Protein AF-A0A1W0WKD6-F1 (afdb_monomer)

Solvent-accessible surface area (backbone atoms only — not comparable to full-atom values): 4554 Å² total; per-residue (Å²): 141,78,51,90,72,84,56,86,88,64,97,67,90,82,48,72,69,62,44,61,71,42,55,97,54,28,60,77,34,69,55,42,56,50,51,52,52,52,51,50,54,49,63,77,44,39,67,66,55,46,57,58,50,48,54,55,68,69,31,69,84,51,48,53,59,57,51,52,60,60,72,78,108

pLDDT: mean 83.98, std 14.56, range [47.06, 98.25]

Secondary structure (DSSP, 8-state):
---SSS---SSS---HHHHHTTGGGGGGTHHHHHHHHHHHHHHHTHHHHHHHHHHHHH-HHHHHHHHHHHH--

InterPro domains:
  IPR000403 Phosphatidylinositol 3-/4-kinase, catalytic domain [PF00454] (2-65)
  IPR000403 Phosphatidylinositol 3-/4-kinase, catalytic domain [PS50290] (1-73)
  IPR011009 Protein kinase-like domain superfamily [SSF56112] (3-68)
  IPR036940 Phosphatidylinositol 3-/4-kinase, catalytic domain superfamily [G3DSA:1.10.1070.11] (1-73)
  IPR050517 D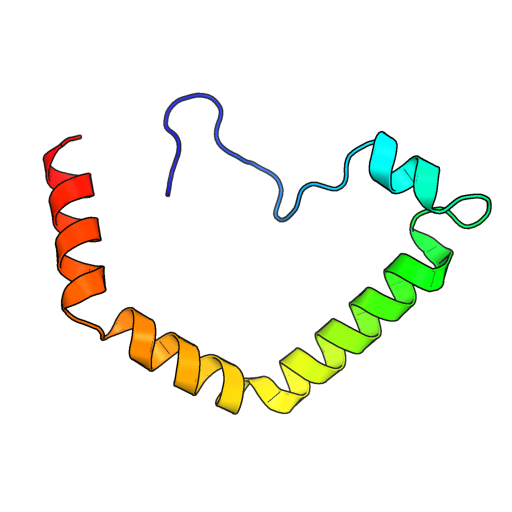NA Damage Response and Repair Kinase [PTHR11139] (1-68)

Structure (mmCIF, N/CA/C/O backbone):
data_AF-A0A1W0WKD6-F1
#
_entry.id   AF-A0A1W0WKD6-F1
#
loop_
_atom_site.group_PDB
_atom_site.id
_atom_site.type_symbol
_atom_site.label_atom_id
_atom_site.label_alt_id
_atom_site.label_comp_id
_atom_site.label_asym_id
_atom_site.label_entity_id
_atom_site.label_seq_id
_atom_site.pdbx_PDB_ins_code
_atom_site.Cartn_x
_atom_site.Cartn_y
_atom_site.Cartn_z
_atom_site.occupancy
_atom_site.B_iso_or_equiv
_atom_site.auth_seq_id
_atom_site.auth_comp_id
_atom_site.auth_asym_id
_atom_site.auth_atom_id
_atom_site.pdbx_PDB_model_num
ATOM 1 N N . MET A 1 1 ? 17.418 5.896 5.279 1.00 56.19 1 MET A N 1
ATOM 2 C CA . MET A 1 1 ? 16.463 6.751 6.015 1.00 56.19 1 MET A CA 1
ATOM 3 C C . MET A 1 1 ? 16.166 6.110 7.369 1.00 56.19 1 MET A C 1
ATOM 5 O O . MET A 1 1 ? 15.093 5.566 7.573 1.00 56.19 1 MET A O 1
ATOM 9 N N . HIS A 1 2 ? 17.138 6.113 8.283 1.00 59.53 2 HIS A N 1
ATOM 10 C CA . HIS A 1 2 ? 16.907 5.717 9.672 1.00 59.53 2 HIS A CA 1
ATOM 11 C C . HIS A 1 2 ? 16.981 6.985 10.503 1.00 59.53 2 HIS A C 1
ATOM 13 O O . HIS A 1 2 ? 18.025 7.619 10.586 1.00 59.53 2 HIS A O 1
ATOM 19 N N . ARG A 1 3 ? 15.838 7.406 11.038 1.00 69.31 3 ARG A N 1
ATOM 20 C CA . ARG A 1 3 ? 15.792 8.536 11.956 1.00 69.31 3 ARG A CA 1
ATOM 21 C C . ARG A 1 3 ? 16.298 8.040 13.310 1.00 69.31 3 ARG A C 1
ATOM 23 O O . ARG A 1 3 ? 15.652 7.185 13.908 1.00 69.31 3 ARG A O 1
ATOM 30 N N . GLU A 1 4 ? 17.438 8.549 13.771 1.00 75.69 4 GLU A N 1
ATOM 31 C CA . GLU A 1 4 ? 18.069 8.092 15.023 1.00 75.69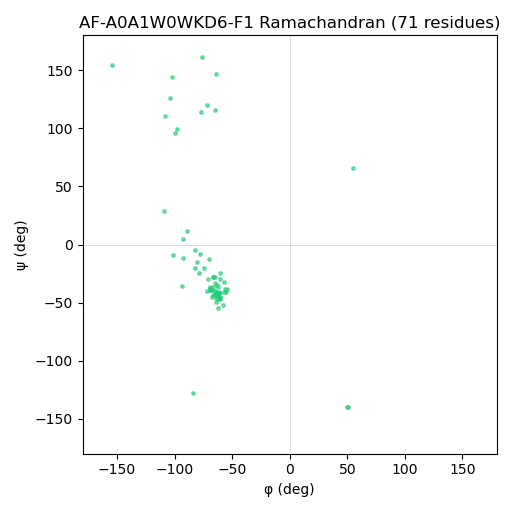 4 GLU A CA 1
ATOM 32 C C . GLU A 1 4 ? 17.187 8.332 16.253 1.00 75.69 4 GLU A C 1
ATOM 34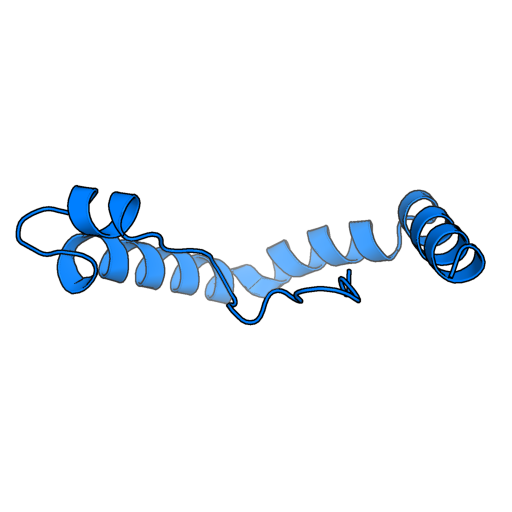 O O . GLU A 1 4 ? 17.108 7.501 17.154 1.00 75.69 4 GLU A O 1
ATOM 39 N N . LYS A 1 5 ? 16.459 9.454 16.271 1.00 81.81 5 LYS A N 1
ATOM 40 C CA . LYS A 1 5 ? 15.470 9.768 17.308 1.00 81.81 5 LYS A CA 1
ATOM 41 C C . LYS A 1 5 ? 14.055 9.555 16.776 1.00 81.81 5 LYS A C 1
ATOM 43 O O . LYS A 1 5 ? 13.675 10.160 15.776 1.00 81.81 5 LYS A O 1
ATOM 48 N N . PHE A 1 6 ? 13.268 8.749 17.490 1.00 84.81 6 PHE A N 1
ATOM 49 C CA . PHE A 1 6 ? 11.885 8.379 17.149 1.00 84.81 6 PHE A CA 1
ATOM 50 C C . PHE A 1 6 ? 11.748 7.769 15.739 1.00 84.81 6 PHE A C 1
ATOM 52 O O . PHE A 1 6 ? 11.125 8.375 14.860 1.00 84.81 6 PHE A O 1
ATOM 59 N N . PRO A 1 7 ? 12.334 6.580 15.501 1.00 88.31 7 PRO A N 1
ATOM 60 C CA . PRO A 1 7 ? 12.239 5.912 14.210 1.00 88.31 7 PRO A CA 1
ATOM 61 C C . PRO A 1 7 ? 10.793 5.530 13.886 1.00 88.31 7 PRO A C 1
ATOM 63 O O . PRO A 1 7 ? 10.006 5.168 14.766 1.00 88.31 7 PRO A O 1
ATOM 66 N N . GLU A 1 8 ? 10.452 5.577 12.601 1.00 89.94 8 GLU A N 1
ATOM 67 C CA . GLU A 1 8 ? 9.164 5.100 12.112 1.00 89.94 8 GLU A CA 1
ATOM 68 C C . GLU A 1 8 ? 9.137 3.569 12.170 1.00 89.94 8 GLU A C 1
ATOM 70 O O . GLU A 1 8 ? 9.985 2.899 11.587 1.00 89.94 8 GLU A O 1
ATOM 75 N N . LYS A 1 9 ? 8.191 3.018 12.938 1.00 87.62 9 LYS A N 1
ATOM 76 C CA . LYS A 1 9 ? 8.045 1.566 13.150 1.00 87.62 9 LYS A CA 1
ATOM 77 C C . LYS A 1 9 ? 6.929 0.943 12.312 1.00 87.62 9 LYS A C 1
ATOM 79 O O . LYS A 1 9 ? 6.776 -0.272 12.312 1.00 87.62 9 LYS A O 1
ATOM 84 N N . ILE A 1 10 ? 6.121 1.774 11.658 1.00 90.38 10 ILE A N 1
ATOM 85 C CA . ILE A 1 10 ? 4.965 1.345 10.872 1.00 90.38 10 ILE A CA 1
ATOM 86 C C . ILE A 1 10 ? 5.307 1.382 9.379 1.00 90.38 10 ILE A C 1
ATOM 88 O O . ILE A 1 10 ? 6.024 2.285 8.952 1.00 90.38 10 ILE A O 1
ATOM 92 N N . PRO A 1 11 ? 4.786 0.443 8.574 1.00 90.00 11 PRO A N 1
ATOM 93 C CA . PRO A 1 11 ? 5.023 0.428 7.131 1.00 90.00 11 PRO A CA 1
ATOM 94 C C . PRO A 1 11 ? 4.297 1.569 6.403 1.00 90.00 11 PRO A C 1
ATOM 96 O O . PRO A 1 11 ? 4.761 2.043 5.373 1.00 90.00 11 PRO A O 1
ATOM 99 N N . PHE A 1 12 ? 3.159 2.014 6.939 1.00 92.81 12 PHE A N 1
ATOM 100 C CA . PHE A 1 12 ? 2.400 3.160 6.450 1.00 92.81 12 PHE A CA 1
ATOM 101 C C . PHE A 1 12 ? 1.570 3.752 7.590 1.00 92.81 12 PHE A C 1
ATOM 103 O O . PHE A 1 12 ? 1.224 3.062 8.553 1.00 92.81 12 PHE A O 1
ATOM 110 N N . ARG A 1 13 ? 1.242 5.042 7.487 1.00 94.12 13 ARG A N 1
ATOM 111 C CA . ARG A 1 13 ? 0.547 5.785 8.540 1.00 94.12 13 ARG A CA 1
ATOM 112 C C . ARG A 1 13 ? -0.945 5.884 8.272 1.00 94.12 13 ARG A C 1
ATOM 114 O O . ARG A 1 13 ? -1.397 6.777 7.563 1.00 94.12 13 ARG A O 1
ATOM 121 N N . LEU A 1 14 ? -1.711 5.020 8.926 1.00 93.94 14 LEU A N 1
ATOM 122 C CA . LEU A 1 14 ? -3.165 5.112 8.953 1.00 93.94 14 LEU A CA 1
ATOM 123 C C . LEU A 1 14 ? -3.617 5.755 10.270 1.00 93.94 14 LEU A C 1
ATOM 125 O O . LEU A 1 14 ? -3.674 5.104 11.312 1.00 93.94 14 LEU A O 1
ATOM 129 N N . THR A 1 15 ? -3.846 7.071 10.250 1.00 95.06 15 THR A N 1
ATOM 130 C CA . THR A 1 15 ? -4.208 7.835 11.456 1.00 95.06 15 THR A CA 1
ATOM 131 C C . THR A 1 15 ? -5.664 7.611 11.849 1.00 95.06 15 THR A C 1
ATOM 133 O O . THR A 1 15 ? -6.497 7.242 11.024 1.00 95.06 15 THR A O 1
ATOM 136 N N . ARG A 1 16 ? -6.004 7.928 13.105 1.00 93.50 16 ARG A N 1
ATOM 137 C CA . ARG A 1 16 ? -7.393 7.883 13.582 1.00 93.50 16 ARG A CA 1
ATOM 138 C C . ARG A 1 16 ? -8.336 8.720 12.711 1.00 93.50 16 ARG A C 1
ATOM 140 O O . ARG A 1 16 ? -9.443 8.279 12.440 1.00 93.50 16 ARG A O 1
ATOM 147 N N . MET A 1 17 ? -7.886 9.885 12.244 1.00 95.12 17 MET A N 1
ATOM 148 C CA . MET A 1 17 ? -8.683 10.758 11.378 1.00 95.12 17 MET A CA 1
ATOM 149 C C . MET A 1 17 ? -9.020 10.085 10.040 1.00 95.12 17 MET A C 1
ATOM 151 O O . MET A 1 17 ? -10.166 10.143 9.610 1.00 95.12 17 MET A O 1
ATOM 155 N N . LEU A 1 18 ? -8.053 9.400 9.419 1.00 92.19 18 LEU A N 1
ATOM 156 C CA . LEU A 1 18 ? -8.280 8.675 8.165 1.00 92.19 18 LEU A CA 1
ATOM 157 C C . LEU A 1 18 ? -9.169 7.443 8.356 1.00 92.19 18 LEU A C 1
ATOM 159 O O . LEU A 1 18 ? -10.026 7.193 7.520 1.00 92.19 18 LEU A O 1
ATOM 163 N N . VAL A 1 19 ? -9.008 6.703 9.457 1.00 92.25 19 VAL A N 1
ATOM 164 C CA . VAL A 1 19 ? -9.886 5.561 9.777 1.00 92.25 19 VAL A CA 1
ATOM 165 C C . VAL A 1 19 ? -11.329 6.020 9.970 1.00 92.25 19 VAL A C 1
ATOM 167 O O . VAL A 1 19 ? -12.245 5.406 9.436 1.00 92.25 19 VAL A O 1
ATOM 170 N N . ASN A 1 20 ? -11.532 7.118 10.701 1.00 91.19 20 ASN A N 1
ATOM 171 C CA . ASN A 1 20 ? -12.867 7.648 10.971 1.00 91.19 20 ASN A CA 1
ATOM 172 C C . ASN A 1 20 ? -13.556 8.178 9.703 1.00 91.19 20 ASN A C 1
ATOM 174 O O . ASN A 1 20 ? -14.778 8.143 9.620 1.00 91.19 20 ASN A O 1
ATOM 178 N N . ALA A 1 21 ? -12.788 8.636 8.710 1.00 91.00 21 ALA A N 1
ATOM 179 C CA . ALA A 1 21 ? -13.320 9.082 7.423 1.00 91.00 21 ALA A CA 1
ATOM 180 C C . ALA A 1 21 ? -13.868 7.935 6.550 1.00 91.00 21 ALA A C 1
ATOM 182 O O . ALA A 1 21 ? -14.543 8.201 5.565 1.00 91.00 21 ALA A O 1
ATOM 183 N N . MET A 1 22 ? -13.594 6.669 6.892 1.00 91.00 22 MET A N 1
ATOM 184 C CA . MET A 1 22 ? -14.098 5.491 6.165 1.00 91.00 22 MET A CA 1
ATOM 185 C C . MET A 1 22 ? -15.460 4.992 6.691 1.00 91.00 22 MET A C 1
ATOM 187 O O . MET A 1 22 ? -15.908 3.901 6.334 1.00 91.00 22 MET A O 1
ATOM 191 N N . GLU A 1 23 ? -16.106 5.805 7.533 1.00 81.19 23 GLU A N 1
ATOM 192 C CA . GL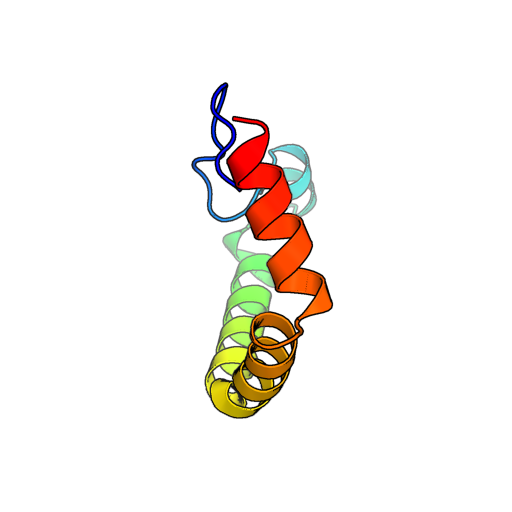U A 1 23 ? -17.489 5.670 8.000 1.00 81.19 23 GLU A CA 1
ATOM 193 C C . GLU A 1 23 ? -17.840 4.266 8.534 1.00 81.19 23 GLU A C 1
ATOM 195 O O . GLU A 1 23 ? -17.063 3.646 9.261 1.00 81.19 23 GLU A O 1
ATOM 200 N N . VAL A 1 24 ? -19.043 3.776 8.218 1.00 83.56 24 VAL A N 1
ATOM 201 C CA . VAL A 1 24 ? -19.680 2.594 8.817 1.00 83.56 24 VAL A CA 1
ATOM 202 C C . VAL A 1 24 ? -18.903 1.294 8.624 1.00 83.56 24 VAL A C 1
ATOM 204 O O . VAL A 1 24 ? -18.975 0.414 9.478 1.00 83.56 24 VAL A O 1
ATOM 207 N N . THR A 1 25 ? -18.139 1.163 7.539 1.00 85.88 25 THR A N 1
ATOM 208 C CA . THR A 1 25 ? -17.334 -0.040 7.274 1.00 85.88 25 THR A CA 1
ATOM 209 C C . THR A 1 25 ? -15.904 0.063 7.801 1.00 85.88 25 THR A C 1
ATOM 211 O O . THR A 1 25 ? -15.179 -0.935 7.812 1.00 85.88 25 THR A O 1
ATOM 214 N N . GLY A 1 26 ? -15.469 1.259 8.212 1.00 89.50 26 GLY A N 1
ATOM 215 C CA . GLY A 1 26 ? -14.086 1.524 8.589 1.00 89.50 26 GLY A CA 1
ATOM 216 C C . GLY A 1 26 ? -13.093 1.042 7.523 1.00 89.50 26 GLY A C 1
ATOM 217 O O . GLY A 1 26 ? -13.336 1.141 6.320 1.00 89.50 26 GLY A O 1
ATOM 218 N N . ILE A 1 27 ? -11.977 0.466 7.972 1.00 92.69 27 ILE A N 1
ATOM 219 C CA . ILE A 1 27 ? -10.907 -0.025 7.087 1.00 92.69 27 ILE A CA 1
ATOM 220 C C . ILE A 1 27 ? -11.257 -1.325 6.355 1.00 92.69 27 ILE A C 1
ATOM 222 O O . ILE A 1 27 ? -10.633 -1.633 5.345 1.00 92.69 27 ILE A O 1
ATOM 226 N N . GLU A 1 28 ? -12.236 -2.082 6.855 1.00 92.62 28 GLU A N 1
ATOM 227 C CA . GLU A 1 28 ? -12.590 -3.413 6.348 1.00 92.62 28 GLU A CA 1
ATOM 228 C C . GLU A 1 28 ? -13.462 -3.357 5.087 1.00 92.62 28 GLU A C 1
ATOM 230 O O . GLU A 1 28 ? -13.601 -4.358 4.393 1.00 92.62 28 GLU A O 1
ATOM 235 N N . GLY A 1 29 ? -14.038 -2.193 4.777 1.00 89.44 29 GLY A N 1
ATOM 236 C CA . GLY A 1 29 ? -14.845 -1.990 3.576 1.00 89.44 29 GLY A CA 1
ATOM 237 C C . GLY A 1 29 ? -14.008 -1.675 2.338 1.00 89.44 29 GLY A C 1
ATOM 238 O O . GLY A 1 29 ? -13.049 -2.365 1.986 1.00 89.44 29 GLY A O 1
ATOM 239 N N . ASN A 1 30 ? -14.367 -0.578 1.670 1.00 90.81 30 ASN A N 1
ATOM 240 C CA . ASN A 1 30 ? -13.760 -0.183 0.397 1.00 90.81 30 ASN A CA 1
ATOM 241 C C . ASN A 1 30 ? -12.241 -0.007 0.479 1.00 90.81 30 ASN A C 1
ATOM 243 O O . ASN A 1 30 ? -11.550 -0.289 -0.498 1.00 90.81 30 ASN A O 1
ATOM 247 N N . PHE A 1 31 ? -11.710 0.428 1.626 1.00 93.50 31 PHE A N 1
ATOM 248 C CA . PHE A 1 31 ? -10.273 0.613 1.800 1.00 93.50 31 PHE A CA 1
ATOM 249 C C . PHE A 1 31 ? -9.504 -0.703 1.641 1.00 93.50 31 PHE A C 1
ATOM 251 O O . PHE A 1 31 ? -8.638 -0.785 0.770 1.00 93.50 31 PHE A O 1
ATOM 258 N N . ARG A 1 32 ? -9.855 -1.751 2.402 1.00 95.06 32 ARG A N 1
ATOM 259 C CA . ARG A 1 32 ? -9.211 -3.069 2.291 1.00 95.06 32 ARG A CA 1
ATOM 260 C C . ARG A 1 32 ? -9.322 -3.635 0.880 1.00 95.06 32 ARG A C 1
ATOM 262 O O . ARG A 1 32 ? -8.296 -3.975 0.298 1.00 95.06 32 ARG A O 1
ATOM 269 N N . SER A 1 33 ? -10.531 -3.678 0.318 1.00 95.69 33 SER A N 1
ATOM 270 C CA . SER A 1 33 ? -10.752 -4.248 -1.020 1.00 95.69 33 SER A CA 1
ATOM 271 C C . SER A 1 33 ? -9.955 -3.502 -2.098 1.00 95.69 33 SER A C 1
ATOM 273 O O . SER A 1 33 ? -9.304 -4.118 -2.943 1.00 95.69 33 SER A O 1
ATOM 275 N N . THR A 1 34 ? -9.911 -2.168 -2.026 1.00 96.12 34 THR A N 1
ATOM 276 C CA . THR A 1 34 ? -9.101 -1.359 -2.947 1.00 96.12 34 THR A CA 1
ATOM 277 C C . THR A 1 34 ? -7.613 -1.657 -2.780 1.00 96.12 34 THR A C 1
ATOM 279 O O . THR A 1 34 ? -6.922 -1.872 -3.774 1.00 96.12 34 THR A O 1
ATOM 282 N N . CYS A 1 35 ? -7.103 -1.717 -1.547 1.00 96.44 35 CYS A N 1
ATOM 283 C CA . CYS A 1 35 ? -5.700 -2.035 -1.288 1.00 96.44 35 CYS A CA 1
ATOM 284 C C . CYS A 1 35 ? -5.311 -3.431 -1.793 1.00 96.44 35 CYS A C 1
ATOM 286 O O . CYS A 1 35 ? -4.238 -3.588 -2.373 1.00 96.44 35 CYS A O 1
ATOM 288 N N . GLU A 1 36 ? -6.167 -4.436 -1.612 1.00 97.69 36 GLU A N 1
ATOM 289 C CA . GLU A 1 36 ? -5.939 -5.801 -2.100 1.00 97.69 36 GLU A CA 1
ATOM 290 C C . GLU A 1 36 ? -5.897 -5.855 -3.631 1.00 97.69 36 GLU A C 1
ATOM 292 O O . GLU A 1 36 ? -4.980 -6.451 -4.207 1.00 97.69 36 GLU A O 1
ATOM 297 N N . ASN A 1 37 ? -6.823 -5.162 -4.298 1.00 98.12 37 ASN A N 1
ATOM 298 C CA . ASN A 1 37 ? -6.845 -5.053 -5.755 1.00 98.12 37 ASN A CA 1
ATOM 299 C C . ASN A 1 37 ? -5.590 -4.351 -6.286 1.00 98.12 37 ASN A C 1
ATOM 301 O O . ASN A 1 37 ? -4.927 -4.858 -7.191 1.00 98.12 37 ASN A O 1
ATOM 305 N N . VAL A 1 38 ? -5.208 -3.222 -5.682 1.00 97.81 38 VAL A N 1
ATOM 306 C CA . VAL A 1 38 ? -3.988 -2.488 -6.045 1.00 97.81 38 VAL A CA 1
ATOM 307 C C . VAL A 1 38 ? -2.750 -3.363 -5.848 1.00 97.81 38 VAL A C 1
ATOM 309 O O . VAL A 1 38 ? -1.922 -3.462 -6.750 1.00 97.81 38 VAL A O 1
ATOM 312 N N . MET A 1 39 ? -2.632 -4.056 -4.712 1.00 97.75 39 MET A N 1
ATOM 313 C CA . MET A 1 39 ? -1.504 -4.956 -4.456 1.00 97.75 39 MET A CA 1
ATOM 314 C C . MET A 1 39 ? -1.452 -6.124 -5.438 1.00 97.75 39 MET A C 1
ATOM 316 O O . MET A 1 39 ? -0.361 -6.537 -5.827 1.00 97.75 39 MET A O 1
ATOM 320 N N . THR A 1 40 ? -2.605 -6.638 -5.862 1.00 98.25 40 THR A N 1
ATOM 321 C CA . THR A 1 40 ? -2.687 -7.684 -6.887 1.00 98.25 40 THR A CA 1
ATOM 322 C C . THR A 1 40 ? -2.157 -7.172 -8.223 1.00 98.25 40 THR A C 1
ATOM 324 O O . THR A 1 40 ? -1.271 -7.794 -8.805 1.00 98.25 40 THR A O 1
ATOM 327 N N . VAL A 1 41 ? -2.608 -5.998 -8.675 1.00 98.12 41 VAL A N 1
ATOM 328 C CA . VAL A 1 41 ? -2.128 -5.379 -9.922 1.00 98.12 41 VAL A CA 1
ATOM 329 C C . VAL A 1 41 ? -0.624 -5.103 -9.862 1.00 98.12 41 VAL A C 1
ATOM 331 O O . VAL A 1 41 ? 0.094 -5.447 -10.800 1.00 98.12 41 VAL A O 1
ATOM 334 N N . LEU A 1 42 ? -0.125 -4.542 -8.757 1.00 97.44 42 LEU A N 1
ATOM 335 C CA . LEU A 1 42 ? 1.303 -4.258 -8.583 1.00 97.44 42 LEU A CA 1
ATOM 336 C C . LEU A 1 42 ? 2.155 -5.530 -8.603 1.00 97.44 42 LEU A C 1
ATOM 338 O O . LEU A 1 42 ? 3.214 -5.545 -9.223 1.00 97.44 42 LEU A O 1
ATOM 342 N N . ARG A 1 43 ? 1.701 -6.607 -7.951 1.00 97.00 43 ARG A N 1
ATOM 343 C CA . ARG A 1 43 ? 2.420 -7.890 -7.941 1.00 97.00 43 ARG A CA 1
ATOM 344 C C . ARG A 1 43 ? 2.406 -8.570 -9.307 1.00 97.00 43 ARG A C 1
ATOM 346 O O . ARG A 1 43 ? 3.430 -9.116 -9.701 1.00 97.00 43 ARG A O 1
ATOM 353 N N . ASN A 1 44 ? 1.292 -8.493 -10.033 1.00 98.06 44 ASN A N 1
ATOM 354 C CA . ASN A 1 44 ? 1.180 -9.050 -11.382 1.00 98.06 44 ASN A CA 1
ATOM 355 C C . ASN A 1 44 ? 2.072 -8.316 -12.394 1.00 98.06 44 ASN A C 1
ATOM 357 O O . ASN A 1 44 ? 2.525 -8.923 -13.354 1.00 98.06 44 ASN A O 1
ATOM 361 N N . ASN A 1 45 ? 2.354 -7.030 -12.163 1.00 96.88 45 ASN A N 1
ATOM 362 C CA . ASN A 1 45 ? 3.208 -6.197 -13.018 1.00 96.88 45 ASN A CA 1
ATOM 363 C C . ASN A 1 45 ? 4.555 -5.862 -12.350 1.00 96.88 45 ASN A C 1
ATOM 365 O O . ASN A 1 45 ? 5.141 -4.807 -12.603 1.00 96.88 45 ASN A O 1
ATOM 369 N N . LYS A 1 46 ? 5.040 -6.743 -11.464 1.00 96.12 46 LYS A N 1
ATOM 370 C CA . LYS A 1 46 ? 6.233 -6.506 -10.639 1.00 96.12 46 LYS A CA 1
ATOM 371 C C . LYS A 1 46 ? 7.465 -6.156 -11.474 1.00 96.12 46 LYS A C 1
ATOM 373 O O . LYS A 1 46 ? 8.205 -5.261 -11.081 1.00 96.12 46 LYS A O 1
ATOM 378 N N . ASP A 1 47 ? 7.671 -6.825 -12.603 1.00 95.81 47 ASP A N 1
ATOM 379 C CA . ASP A 1 47 ? 8.874 -6.645 -13.423 1.00 95.81 47 ASP A CA 1
ATOM 380 C C . ASP A 1 47 ? 8.951 -5.234 -14.015 1.00 95.81 47 ASP A C 1
ATOM 382 O O . ASP A 1 47 ? 10.002 -4.602 -13.976 1.00 95.81 47 ASP A O 1
ATOM 386 N N . SER A 1 48 ? 7.821 -4.683 -14.469 1.00 95.44 48 SER A N 1
ATOM 387 C CA . SER A 1 48 ? 7.755 -3.301 -14.958 1.00 95.44 48 SER A CA 1
ATOM 388 C C . SER A 1 48 ? 8.040 -2.287 -13.850 1.00 95.44 48 SER A C 1
ATOM 390 O O . SER A 1 48 ? 8.745 -1.306 -14.075 1.00 95.44 48 SER A O 1
ATOM 392 N N . VAL A 1 49 ? 7.519 -2.526 -12.641 1.00 93.50 49 VAL A N 1
ATOM 393 C CA . VAL A 1 49 ? 7.777 -1.661 -11.479 1.00 93.50 49 VAL A CA 1
ATOM 394 C C . VAL A 1 49 ? 9.248 -1.739 -11.061 1.00 93.50 49 VAL A C 1
AT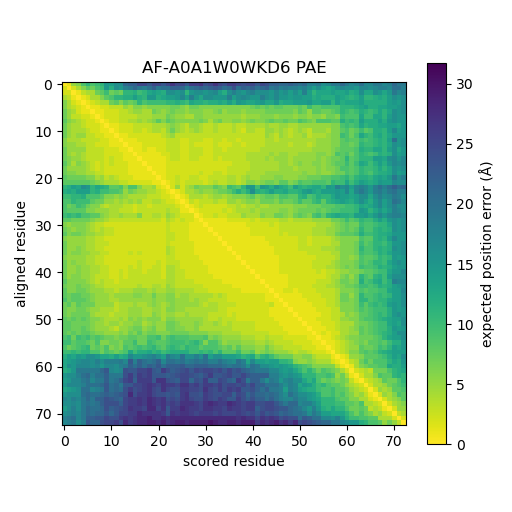OM 396 O O . VAL A 1 49 ? 9.863 -0.708 -10.795 1.00 93.50 49 VAL A O 1
ATOM 399 N N . LEU A 1 50 ? 9.829 -2.942 -11.032 1.00 93.88 50 LEU A N 1
ATOM 400 C CA . LEU A 1 50 ? 11.239 -3.138 -10.701 1.00 93.88 50 LEU A CA 1
ATOM 401 C C . LEU A 1 50 ? 12.167 -2.502 -11.730 1.00 93.88 50 LEU A C 1
ATOM 403 O O . LEU A 1 50 ? 13.093 -1.821 -11.315 1.00 93.88 50 LEU A O 1
ATOM 407 N N . ALA A 1 51 ? 11.890 -2.625 -13.028 1.00 93.31 51 ALA A N 1
ATOM 408 C CA . ALA A 1 51 ? 12.715 -2.011 -14.070 1.00 93.31 51 ALA A CA 1
ATOM 409 C C . ALA A 1 51 ? 12.842 -0.486 -13.890 1.00 93.31 51 ALA A C 1
ATOM 411 O O . ALA A 1 51 ? 13.924 0.085 -14.032 1.00 93.31 51 ALA A O 1
ATOM 412 N N . VAL A 1 52 ? 11.744 0.180 -13.516 1.00 90.50 52 VAL A N 1
ATOM 413 C CA . VAL A 1 52 ? 11.755 1.616 -13.205 1.00 90.50 52 VAL A CA 1
ATOM 414 C C . VAL A 1 52 ? 12.558 1.896 -11.930 1.00 90.50 52 VAL A C 1
ATOM 416 O O . VAL A 1 52 ? 13.369 2.819 -11.908 1.00 90.50 52 VAL A O 1
ATOM 419 N N . LEU A 1 53 ? 12.365 1.109 -10.867 1.00 89.56 53 LEU A N 1
ATOM 420 C CA . LEU A 1 53 ? 13.077 1.289 -9.594 1.00 89.56 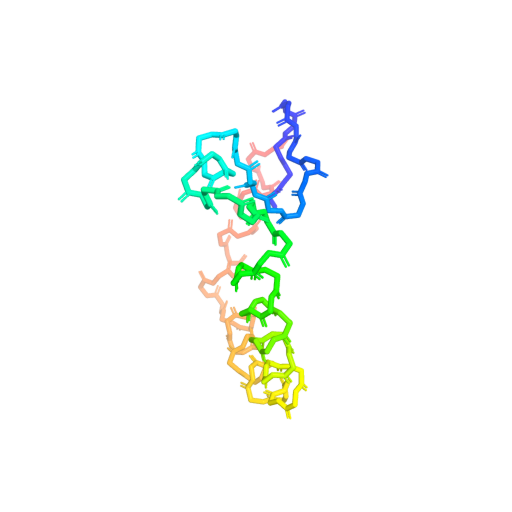53 LEU A CA 1
ATOM 421 C C . LEU A 1 53 ? 14.582 1.009 -9.702 1.00 89.56 53 LEU A C 1
ATOM 423 O O . LEU A 1 53 ? 15.372 1.705 -9.070 1.00 89.56 53 LEU A O 1
ATOM 427 N N . GLU A 1 54 ? 14.986 0.030 -10.507 1.00 88.19 54 GLU A N 1
ATOM 428 C CA . GLU A 1 54 ? 16.388 -0.284 -10.782 1.00 88.19 54 GLU A CA 1
ATOM 429 C C . GLU A 1 54 ? 17.088 0.917 -11.415 1.00 88.19 54 GLU A C 1
ATOM 431 O O . GLU A 1 54 ? 18.141 1.328 -10.930 1.00 88.19 54 GLU A O 1
ATOM 436 N N . ALA A 1 55 ? 16.468 1.557 -12.410 1.00 85.88 55 ALA A N 1
ATOM 437 C CA . ALA A 1 55 ? 17.014 2.769 -13.017 1.00 85.88 55 ALA A CA 1
ATOM 438 C C . ALA A 1 55 ? 17.270 3.883 -11.982 1.00 85.88 55 ALA A C 1
ATOM 440 O O . ALA A 1 55 ? 18.303 4.545 -12.046 1.00 85.88 55 ALA A O 1
ATOM 441 N N . PHE A 1 56 ? 16.389 4.050 -10.987 1.00 81.44 56 PHE A N 1
ATOM 442 C CA . PHE A 1 56 ? 16.590 5.018 -9.900 1.00 81.44 56 PHE A CA 1
ATOM 443 C C . PHE A 1 56 ? 17.723 4.636 -8.939 1.00 81.44 56 PHE A C 1
ATOM 445 O O . PHE A 1 56 ? 18.436 5.513 -8.456 1.00 81.44 56 PHE A O 1
ATOM 452 N N . VAL A 1 57 ? 17.896 3.347 -8.635 1.00 81.75 57 VAL A N 1
ATOM 453 C CA . VAL A 1 57 ? 18.980 2.872 -7.755 1.00 81.75 57 VAL A CA 1
ATOM 454 C C . VAL A 1 57 ? 20.342 3.028 -8.427 1.00 81.75 57 VAL A C 1
ATOM 456 O O . VAL A 1 57 ? 21.315 3.389 -7.763 1.00 81.75 57 VAL A O 1
ATOM 459 N N . TYR A 1 58 ? 20.412 2.774 -9.734 1.00 81.19 58 TYR A N 1
ATOM 460 C CA . TYR A 1 58 ? 21.642 2.901 -10.512 1.00 81.19 58 TYR A CA 1
ATOM 461 C C . TYR A 1 58 ? 21.936 4.336 -10.966 1.00 81.19 58 TYR A C 1
ATOM 463 O O . TYR A 1 58 ? 23.013 4.574 -11.515 1.00 81.19 58 TYR A O 1
ATOM 471 N N . ASP A 1 59 ? 21.042 5.298 -10.709 1.00 82.31 59 ASP A N 1
ATOM 472 C CA . ASP A 1 59 ? 21.297 6.705 -11.005 1.00 82.31 59 ASP A CA 1
ATOM 473 C C . ASP A 1 59 ? 22.458 7.234 -10.127 1.00 82.31 59 ASP A C 1
ATOM 475 O O . ASP A 1 59 ? 22.340 7.313 -8.892 1.00 82.31 59 ASP A O 1
ATOM 479 N N . PRO A 1 60 ? 23.597 7.635 -10.727 1.00 68.56 60 PRO A N 1
ATOM 480 C CA . PRO A 1 60 ? 24.742 8.152 -9.985 1.00 68.56 60 PRO A CA 1
ATOM 481 C C . PRO A 1 60 ? 24.403 9.421 -9.189 1.00 68.56 60 PRO A C 1
ATOM 483 O O . PRO A 1 60 ? 25.031 9.667 -8.156 1.00 68.56 60 PRO A O 1
ATOM 486 N N . LEU A 1 61 ? 23.378 10.183 -9.604 1.00 67.50 61 LEU A N 1
ATOM 487 C CA . LEU A 1 61 ? 22.866 11.359 -8.902 1.00 67.50 61 LEU A CA 1
ATOM 488 C C . LEU A 1 61 ? 21.976 11.023 -7.685 1.00 67.50 61 LEU A C 1
ATOM 490 O O . LEU A 1 61 ? 21.628 11.909 -6.901 1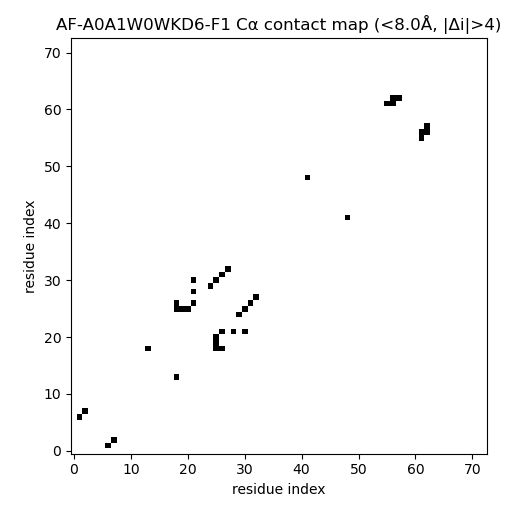.00 67.50 61 LEU A O 1
ATOM 494 N N . PHE A 1 62 ? 21.615 9.766 -7.469 1.00 64.31 62 PHE A N 1
ATOM 495 C CA . PHE A 1 62 ? 20.994 9.335 -6.218 1.00 64.31 62 PHE A CA 1
ATOM 496 C C . PHE A 1 62 ? 22.053 8.818 -5.233 1.00 64.31 62 PHE A C 1
ATOM 498 O O . PHE A 1 62 ? 21.998 9.092 -4.030 1.00 64.31 62 PHE A O 1
ATOM 505 N N . ASN A 1 63 ? 23.081 8.149 -5.761 1.00 60.25 63 ASN A N 1
ATOM 506 C CA . ASN A 1 63 ? 24.126 7.509 -4.969 1.00 60.25 63 ASN A CA 1
ATOM 507 C C . ASN A 1 63 ? 25.030 8.520 -4.225 1.00 60.25 63 ASN A C 1
ATOM 509 O O . ASN A 1 63 ? 25.341 8.311 -3.054 1.00 60.25 63 ASN A O 1
ATOM 513 N N . TRP A 1 64 ? 25.393 9.660 -4.835 1.00 58.75 64 TRP A N 1
ATOM 514 C CA . TRP A 1 64 ? 26.192 10.701 -4.149 1.00 58.75 64 TRP A CA 1
ATOM 515 C C . TRP A 1 64 ? 25.482 11.302 -2.927 1.00 58.75 64 TRP A C 1
ATOM 517 O O . TRP A 1 64 ? 26.096 11.414 -1.871 1.00 58.75 64 TRP A O 1
ATOM 527 N N . ARG A 1 65 ? 24.169 11.576 -2.998 1.00 60.12 65 ARG A N 1
ATOM 528 C CA . ARG A 1 65 ? 23.408 12.113 -1.851 1.00 60.12 65 ARG A CA 1
ATOM 529 C C . ARG A 1 65 ? 23.322 11.128 -0.685 1.00 60.12 65 ARG A C 1
ATOM 531 O O . ARG A 1 65 ? 23.306 11.542 0.472 1.00 60.12 65 ARG A O 1
ATOM 538 N N . LEU A 1 66 ? 23.271 9.826 -0.974 1.00 60.47 66 LEU A N 1
ATOM 539 C CA . LEU A 1 66 ? 23.323 8.771 0.043 1.00 60.47 66 LEU A CA 1
ATOM 540 C C . LEU A 1 66 ? 24.703 8.677 0.708 1.00 60.47 66 LEU A C 1
ATOM 542 O O . LEU A 1 66 ? 24.782 8.421 1.910 1.00 60.47 66 LEU A O 1
ATOM 546 N N . LEU A 1 67 ? 25.777 8.885 -0.055 1.00 59.41 67 LEU A N 1
ATOM 547 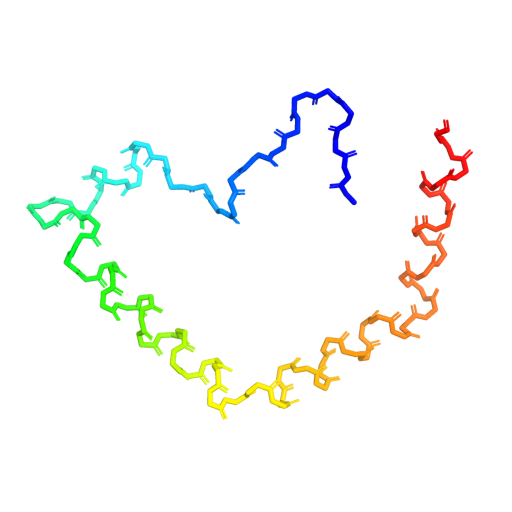C CA . LEU A 1 67 ? 27.151 8.893 0.453 1.00 59.41 67 LEU A CA 1
ATOM 548 C C . LEU A 1 67 ? 27.449 10.150 1.285 1.00 59.41 67 LEU A C 1
ATOM 550 O O . LEU A 1 67 ? 28.065 10.039 2.344 1.00 59.41 67 LEU A O 1
ATOM 554 N N . ASP A 1 68 ? 26.955 11.315 0.868 1.00 59.28 68 ASP A N 1
ATOM 555 C CA . ASP A 1 68 ? 27.110 12.571 1.609 1.00 59.28 68 ASP A CA 1
ATOM 556 C C . ASP A 1 68 ? 26.317 12.552 2.925 1.00 59.28 68 ASP A C 1
ATOM 558 O O . ASP A 1 68 ? 26.830 12.956 3.968 1.00 59.28 68 ASP A O 1
ATOM 562 N N . ALA A 1 69 ? 25.109 11.974 2.921 1.00 59.06 69 ALA A N 1
ATOM 563 C CA . ALA A 1 69 ? 24.322 11.764 4.137 1.00 59.06 69 ALA A CA 1
ATOM 564 C C . ALA A 1 69 ? 24.972 10.777 5.128 1.00 59.06 69 ALA A C 1
ATOM 566 O O . ALA A 1 69 ? 24.744 10.891 6.328 1.00 59.06 69 ALA A O 1
ATOM 567 N N . LYS A 1 70 ? 25.782 9.820 4.649 1.00 54.47 70 LYS A N 1
ATOM 568 C CA . LYS A 1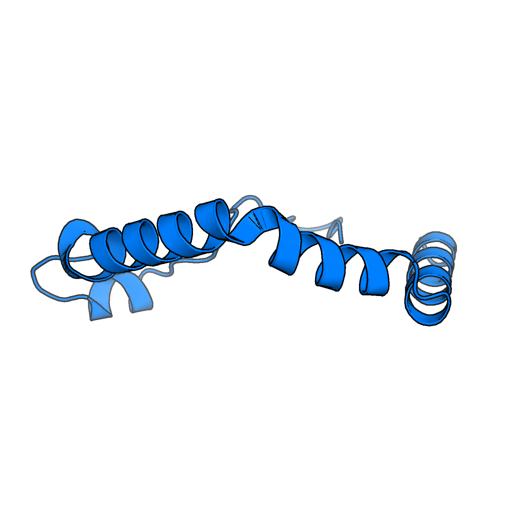 70 ? 26.569 8.911 5.504 1.00 54.47 70 LYS A CA 1
ATOM 569 C C . LYS A 1 70 ? 27.846 9.545 6.062 1.00 54.47 70 LYS A C 1
ATOM 571 O O . LYS A 1 70 ? 28.332 9.066 7.074 1.00 54.47 70 LYS A O 1
ATOM 576 N N . LYS A 1 71 ? 28.403 10.574 5.411 1.00 52.06 71 LYS A N 1
ATOM 577 C CA . LYS A 1 71 ? 29.599 11.300 5.884 1.00 52.06 71 LYS A CA 1
ATOM 578 C C . LYS A 1 71 ? 29.292 12.371 6.934 1.00 52.06 71 LYS A C 1
ATOM 580 O O . LYS A 1 71 ? 30.204 12.805 7.626 1.00 52.06 71 LYS A O 1
ATOM 585 N N . ALA A 1 72 ? 28.042 12.828 7.009 1.00 54.94 72 ALA A N 1
ATOM 586 C CA . ALA A 1 72 ? 27.589 13.856 7.949 1.00 54.94 72 ALA A CA 1
ATOM 587 C C . ALA A 1 72 ? 27.026 13.291 9.276 1.00 54.94 72 ALA A C 1
ATOM 589 O O . ALA A 1 72 ? 26.523 14.060 10.095 1.00 54.94 72 ALA A O 1
ATOM 590 N N . SER A 1 73 ? 27.096 11.968 9.462 1.00 47.06 73 SER A N 1
ATOM 591 C CA . SER A 1 73 ? 26.786 11.214 10.686 1.00 47.06 73 SER A CA 1
ATOM 592 C C . SER A 1 73 ? 28.071 10.642 11.267 1.00 47.06 73 SER A C 1
ATOM 594 O O . SER A 1 73 ? 28.055 10.393 12.490 1.00 47.06 73 SER A O 1
#

Organism: Hypsibius exemplaris (NCBI:txid2072580)

Mean predicted aligned error: 8.59 Å

Radius of gyration: 18.0 Å; Cα contacts (8 Å, |Δi|>4): 19; chains: 1; bounding box: 49×23×32 Å

Foldseek 3Di:
DADPPPGDPDPDDDDPVNQVVVPPCGCVPPVVVVVVVVVVVCVVCVVVVVVVVVCVVPPPVNVVVVVVVVVVD

Sequence (73 aa):
MHREKFPEKIPFRLTRMLVNAMEVTGIEGNFRSTCENVMTVLRNNKDSVLAVLEAFVYDPLFNWRLLDAKKAS